Protein AF-K1VBM3-F1 (afdb_monomer_lite)

Secondary structure (DSSP, 8-state):
---HHHHHHHHTT---SS---PPTT-HHHHHHHHHHHHHTS-HHHHHHHHHHHHHHTT--HHHHHHHTTGGGSSS--HHHHHHHHHHHHHH-

Foldseek 3Di:
DDDPVQVVCLLVVHDDPDQDEDDPPCVLVVLQVLVLVLVVDDPVVSVVSSVSSCVSHVHDPVNSVVRNCLLVDPDHPPVSVVSVVVVVVVSD

Structure (mmCIF, N/CA/C/O backbone):
data_AF-K1VBM3-F1
#
_entry.id   AF-K1VBM3-F1
#
loop_
_atom_site.group_PDB
_atom_site.id
_atom_site.type_symbol
_atom_site.label_atom_id
_atom_site.label_alt_id
_atom_site.label_comp_id
_atom_site.label_asym_id
_atom_site.label_entity_id
_atom_site.label_seq_id
_atom_site.pdbx_PDB_ins_code
_atom_site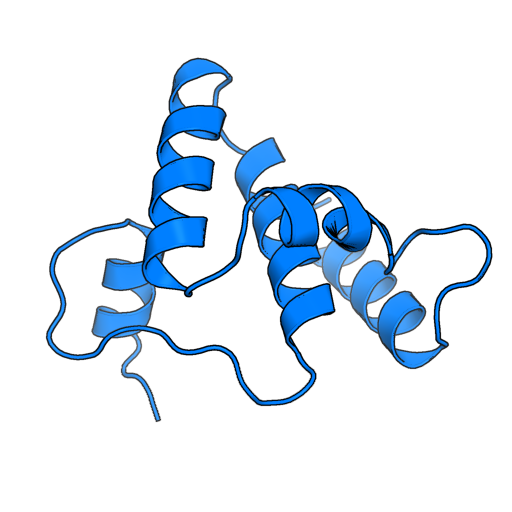.Cartn_x
_atom_site.Cartn_y
_atom_site.Cartn_z
_atom_site.occupancy
_atom_site.B_iso_or_equiv
_atom_site.auth_seq_id
_atom_site.auth_comp_id
_atom_site.auth_asym_id
_atom_site.auth_atom_id
_atom_site.pdbx_PDB_model_num
ATOM 1 N N . GLU A 1 1 ? -10.681 -12.281 -8.734 1.00 78.19 1 GLU A N 1
ATOM 2 C CA . GLU A 1 1 ? -10.571 -10.806 -8.719 1.00 78.19 1 GLU A CA 1
ATOM 3 C C . GLU A 1 1 ? -11.364 -10.281 -7.525 1.00 78.19 1 GLU A C 1
ATOM 5 O O . GLU A 1 1 ? -12.288 -10.975 -7.115 1.00 78.19 1 GLU A O 1
ATOM 10 N N . ILE A 1 2 ? -10.964 -9.171 -6.894 1.00 90.38 2 ILE A N 1
ATOM 11 C CA . ILE A 1 2 ? -11.689 -8.623 -5.731 1.00 90.38 2 ILE A CA 1
ATOM 12 C C . ILE A 1 2 ? -12.895 -7.809 -6.213 1.00 90.38 2 ILE A C 1
ATOM 14 O O . ILE A 1 2 ? -12.796 -7.110 -7.218 1.00 90.38 2 ILE A O 1
ATOM 18 N N . SER A 1 3 ? -14.031 -7.905 -5.519 1.00 94.25 3 SER A N 1
ATOM 19 C CA . SER A 1 3 ? -15.211 -7.100 -5.843 1.00 94.25 3 SER A CA 1
ATOM 20 C C . SER A 1 3 ? -14.977 -5.625 -5.487 1.00 94.25 3 SER A C 1
ATOM 22 O O . SER A 1 3 ? -14.223 -5.322 -4.562 1.00 94.25 3 SER A O 1
ATOM 24 N N . ALA A 1 4 ? -15.637 -4.692 -6.181 1.00 94.31 4 ALA A N 1
ATOM 25 C CA . ALA A 1 4 ? -15.554 -3.275 -5.816 1.00 94.31 4 ALA A CA 1
ATOM 26 C C . ALA A 1 4 ? -16.030 -3.005 -4.366 1.00 94.31 4 ALA A C 1
ATOM 28 O O . ALA A 1 4 ? -15.315 -2.308 -3.644 1.00 94.31 4 ALA A O 1
ATOM 29 N N . PRO A 1 5 ? -17.146 -3.595 -3.876 1.00 94.62 5 PRO A N 1
ATOM 30 C CA . PRO A 1 5 ? -17.550 -3.455 -2.475 1.00 94.62 5 PRO A CA 1
ATOM 31 C C . PRO A 1 5 ? -16.490 -3.937 -1.481 1.00 94.62 5 PRO A C 1
ATOM 33 O O . PRO A 1 5 ? -16.177 -3.218 -0.533 1.00 94.62 5 PRO A O 1
ATOM 36 N N . ASP A 1 6 ? -15.894 -5.113 -1.711 1.00 94.38 6 ASP A N 1
ATOM 37 C CA . ASP A 1 6 ? -14.821 -5.610 -0.845 1.00 94.38 6 ASP A CA 1
ATOM 38 C C . ASP A 1 6 ? -13.594 -4.700 -0.925 1.00 94.38 6 ASP A C 1
ATOM 40 O O . ASP A 1 6 ? -12.988 -4.404 0.102 1.00 94.38 6 ASP A O 1
ATOM 44 N N . PHE A 1 7 ? -13.233 -4.205 -2.112 1.00 93.50 7 PHE A N 1
ATOM 45 C CA . PHE A 1 7 ? -12.122 -3.270 -2.271 1.00 93.50 7 PHE A CA 1
ATOM 46 C C . PHE A 1 7 ? -12.328 -2.009 -1.422 1.00 93.50 7 PHE A C 1
ATOM 48 O O . PHE A 1 7 ? -11.464 -1.673 -0.610 1.00 93.50 7 PHE A O 1
ATOM 55 N N . TYR A 1 8 ? -13.487 -1.356 -1.529 1.00 94.06 8 TYR A N 1
ATOM 56 C CA . TYR A 1 8 ? -13.794 -0.172 -0.723 1.00 94.06 8 TYR A CA 1
ATOM 57 C C . TYR A 1 8 ? -13.837 -0.483 0.772 1.00 94.06 8 TYR A C 1
ATOM 59 O O . TYR A 1 8 ? -13.348 0.312 1.573 1.00 94.06 8 TYR A O 1
ATOM 67 N N . ALA A 1 9 ? -14.374 -1.639 1.163 1.00 95.50 9 ALA A N 1
ATOM 68 C CA . ALA A 1 9 ? -14.374 -2.062 2.556 1.00 95.50 9 ALA A CA 1
ATOM 69 C C . ALA A 1 9 ? -12.944 -2.241 3.094 1.00 95.50 9 ALA A C 1
ATOM 71 O O . ALA A 1 9 ? -12.642 -1.737 4.173 1.00 95.50 9 ALA A O 1
ATOM 72 N N . ASN A 1 10 ? -12.031 -2.850 2.328 1.00 94.69 10 ASN A N 1
ATOM 73 C CA . ASN A 1 10 ? -10.619 -2.959 2.710 1.00 94.69 10 ASN A CA 1
ATOM 74 C C . ASN A 1 10 ? -9.953 -1.580 2.836 1.00 94.69 10 ASN A C 1
ATOM 76 O O . ASN A 1 10 ? -9.298 -1.315 3.844 1.00 94.69 10 ASN A O 1
ATOM 80 N N . MET A 1 11 ? -10.142 -0.689 1.854 1.00 93.75 11 MET A N 1
ATOM 81 C CA . MET A 1 11 ? -9.534 0.651 1.862 1.00 93.75 11 MET A CA 1
ATOM 82 C C . MET A 1 11 ? -10.029 1.517 3.027 1.00 93.75 11 MET A C 1
ATOM 84 O O . MET A 1 11 ? -9.248 2.265 3.619 1.00 93.75 11 MET A O 1
ATOM 88 N N . ASN A 1 12 ? -11.300 1.364 3.403 1.00 93.25 12 ASN A N 1
ATOM 89 C CA . ASN A 1 12 ? -11.903 2.023 4.563 1.00 93.25 12 ASN A CA 1
ATOM 90 C C . ASN A 1 12 ? -11.703 1.247 5.878 1.00 93.25 12 ASN A C 1
ATOM 92 O O . ASN A 1 12 ? -12.186 1.671 6.926 1.00 93.25 12 ASN A O 1
ATOM 96 N N . LEU A 1 13 ? -10.968 0.129 5.857 1.00 93.62 13 LEU A N 1
ATOM 97 C CA . LEU A 1 13 ? -10.676 -0.712 7.025 1.00 93.62 13 LEU A CA 1
ATOM 98 C C . LEU A 1 13 ? -11.936 -1.242 7.733 1.00 93.62 13 LEU A C 1
ATOM 100 O O . LEU A 1 13 ? -11.963 -1.387 8.965 1.00 93.62 13 LEU A O 1
ATOM 104 N N . HIS A 1 14 ? -12.974 -1.513 6.947 1.00 94.19 14 HIS A N 1
ATOM 105 C CA . HIS A 1 14 ? -14.222 -2.145 7.353 1.00 94.19 14 HIS A CA 1
ATOM 106 C C . HIS A 1 14 ? -14.139 -3.674 7.189 1.00 94.19 14 HIS A C 1
ATOM 108 O O . HIS A 1 14 ? -13.328 -4.178 6.406 1.00 94.19 14 HIS A O 1
ATOM 114 N N . PRO A 1 15 ? -14.982 -4.438 7.907 1.00 92.06 15 PRO A N 1
ATOM 115 C CA . PRO A 1 15 ? -15.143 -5.866 7.655 1.00 92.06 15 PRO A CA 1
ATOM 116 C C . PRO A 1 15 ? -15.533 -6.141 6.195 1.00 92.06 15 PRO A C 1
ATOM 118 O O . PRO A 1 15 ? -16.335 -5.412 5.615 1.00 92.06 15 PRO A O 1
ATOM 121 N N . CYS A 1 16 ? -14.971 -7.196 5.608 1.00 91.62 16 CYS A N 1
ATOM 122 C CA . CYS A 1 16 ? -15.230 -7.609 4.229 1.00 91.62 16 CYS A CA 1
ATOM 123 C C . CYS A 1 16 ? -15.132 -9.131 4.089 1.00 91.62 16 CYS A C 1
ATOM 125 O O . CYS A 1 16 ? -14.505 -9.801 4.916 1.00 91.62 16 CYS A O 1
ATOM 127 N N . ASN A 1 17 ? -15.734 -9.667 3.028 1.00 89.75 17 ASN A N 1
ATOM 128 C CA . ASN A 1 17 ? -15.712 -11.103 2.746 1.00 89.75 17 ASN A CA 1
ATOM 129 C C . ASN A 1 17 ? -14.396 -11.512 2.079 1.00 89.75 17 ASN A C 1
ATOM 131 O O . ASN A 1 17 ? -13.903 -12.622 2.284 1.00 89.75 17 ASN A O 1
ATOM 135 N N . CYS A 1 18 ? -13.806 -10.604 1.298 1.00 92.19 18 CYS A N 1
ATOM 136 C CA . CYS A 1 18 ? -12.543 -10.824 0.611 1.00 92.19 18 CYS A CA 1
ATOM 137 C C . CYS A 1 18 ? -11.485 -9.819 1.074 1.00 92.19 18 CYS A C 1
ATOM 139 O O . CYS A 1 18 ? -11.642 -8.613 0.893 1.00 92.19 18 CYS A O 1
ATOM 141 N N . LYS A 1 19 ? -10.375 -10.312 1.636 1.00 90.62 19 LYS A N 1
ATOM 142 C CA . LYS A 1 19 ? -9.238 -9.463 2.018 1.00 90.62 19 LYS A CA 1
ATOM 143 C C . LYS A 1 19 ? -8.427 -9.047 0.793 1.00 90.62 19 LYS A C 1
ATOM 145 O O . LYS A 1 19 ? -8.094 -9.886 -0.049 1.00 90.62 19 LYS A O 1
ATOM 150 N N . LEU A 1 20 ? -8.055 -7.772 0.742 1.00 93.12 20 LEU A N 1
ATOM 151 C CA . LEU A 1 20 ? -7.162 -7.227 -0.272 1.00 93.12 20 LEU A CA 1
ATOM 152 C C . LEU A 1 20 ? -5.776 -7.877 -0.161 1.00 93.12 20 LEU A C 1
ATOM 154 O O . LEU A 1 20 ? -5.254 -8.081 0.933 1.00 93.12 20 LEU A O 1
ATOM 158 N N . LYS A 1 21 ? -5.180 -8.213 -1.307 1.00 93.56 21 LYS A N 1
ATOM 159 C CA . LYS A 1 21 ? -3.841 -8.803 -1.396 1.00 93.56 21 LYS A CA 1
ATOM 160 C C . LYS A 1 21 ? -3.011 -8.059 -2.426 1.00 93.56 21 LYS A C 1
ATOM 162 O O . LYS A 1 21 ? -3.512 -7.674 -3.481 1.00 93.56 21 LYS A O 1
ATOM 167 N N . ILE A 1 22 ? -1.726 -7.909 -2.131 1.00 95.12 22 ILE A N 1
ATOM 168 C CA . ILE A 1 22 ? -0.768 -7.299 -3.049 1.00 95.12 22 ILE A CA 1
ATOM 169 C C . ILE A 1 22 ? -0.401 -8.311 -4.134 1.00 95.12 22 ILE A C 1
ATOM 171 O O . ILE A 1 22 ? -0.074 -9.462 -3.838 1.00 95.12 22 ILE A O 1
ATOM 175 N N . LYS A 1 23 ? -0.434 -7.882 -5.400 1.00 93.94 23 LYS A N 1
ATOM 176 C CA . LYS A 1 23 ? 0.082 -8.693 -6.509 1.00 93.94 23 LYS A CA 1
ATOM 177 C C . LYS A 1 23 ? 1.602 -8.877 -6.369 1.00 93.94 23 LYS A C 1
ATOM 179 O O . LYS A 1 23 ? 2.284 -7.949 -5.930 1.00 93.94 23 LYS A O 1
ATOM 184 N N . PRO A 1 24 ? 2.167 -10.034 -6.761 1.00 94.12 24 PRO A N 1
ATOM 185 C CA . PRO A 1 24 ? 3.613 -10.233 -6.735 1.00 94.12 24 PRO A CA 1
ATOM 186 C C . PRO A 1 24 ? 4.353 -9.078 -7.419 1.00 94.12 24 PRO A C 1
ATOM 188 O O . PRO A 1 24 ? 3.924 -8.619 -8.472 1.00 94.12 24 PRO A O 1
ATOM 191 N N . ARG A 1 25 ? 5.468 -8.635 -6.823 1.00 93.44 25 ARG A N 1
ATOM 192 C CA . ARG A 1 25 ? 6.340 -7.544 -7.314 1.00 93.44 25 ARG A CA 1
ATOM 193 C C . ARG A 1 25 ? 5.753 -6.124 -7.270 1.00 93.44 25 ARG A C 1
ATOM 195 O O . ARG A 1 25 ? 6.494 -5.178 -7.493 1.00 93.44 25 ARG A O 1
ATOM 202 N N . GLU A 1 26 ? 4.505 -5.943 -6.842 1.00 96.56 26 GLU A N 1
ATOM 203 C CA . GLU A 1 26 ? 3.882 -4.611 -6.733 1.00 96.56 26 GLU A CA 1
ATOM 204 C C . GLU A 1 26 ? 4.032 -3.968 -5.338 1.00 96.56 26 GLU A C 1
ATOM 206 O O . GLU A 1 26 ? 3.560 -2.856 -5.107 1.00 96.56 26 GLU A O 1
ATOM 211 N N . LYS A 1 27 ? 4.709 -4.632 -4.384 1.00 97.12 27 LYS A N 1
ATOM 212 C CA . LYS A 1 27 ? 4.790 -4.186 -2.976 1.00 97.12 27 LYS A CA 1
ATOM 213 C C . LYS A 1 27 ? 5.348 -2.766 -2.825 1.00 97.12 27 LYS A C 1
ATOM 215 O O . LYS A 1 27 ? 4.851 -2.011 -2.001 1.00 97.12 27 LYS A O 1
ATOM 220 N N . ILE A 1 28 ? 6.338 -2.385 -3.635 1.00 97.81 28 ILE A N 1
ATOM 221 C CA . ILE A 1 28 ? 6.926 -1.034 -3.613 1.00 97.81 28 ILE A CA 1
ATOM 222 C C . ILE A 1 28 ? 5.902 0.031 -4.032 1.00 97.81 28 ILE A C 1
ATOM 224 O O . ILE A 1 28 ? 5.725 1.026 -3.332 1.00 97.81 28 ILE A O 1
ATOM 228 N N . ARG A 1 29 ? 5.185 -0.195 -5.136 1.00 98.06 29 ARG A N 1
ATOM 229 C CA . ARG A 1 29 ? 4.163 0.738 -5.629 1.00 98.06 29 ARG A CA 1
ATOM 230 C C . ARG A 1 29 ? 2.988 0.855 -4.676 1.00 98.06 29 ARG A C 1
ATOM 232 O O . ARG A 1 29 ? 2.495 1.955 -4.454 1.00 98.06 29 ARG A O 1
ATOM 239 N N . VAL A 1 30 ? 2.591 -0.253 -4.051 1.00 97.94 30 VAL A N 1
ATOM 240 C CA . VAL A 1 30 ? 1.576 -0.235 -2.991 1.00 97.94 30 VAL A CA 1
ATOM 241 C C . VAL A 1 30 ? 2.048 0.583 -1.785 1.00 97.94 30 VAL A C 1
ATOM 243 O O . VAL A 1 30 ? 1.269 1.385 -1.279 1.00 97.94 30 VAL A O 1
ATOM 246 N N . CYS A 1 31 ? 3.312 0.471 -1.356 1.00 98.38 31 CYS A N 1
ATOM 247 C CA . CYS A 1 31 ? 3.849 1.347 -0.305 1.00 98.38 31 CYS A CA 1
ATOM 248 C C . CYS A 1 31 ? 3.761 2.832 -0.697 1.00 98.38 31 CYS A C 1
ATOM 250 O O . CYS A 1 31 ? 3.389 3.659 0.133 1.00 98.38 31 CYS A O 1
ATOM 252 N N . TYR A 1 32 ? 4.057 3.174 -1.952 1.00 98.31 32 TYR A N 1
ATOM 253 C CA . TYR A 1 32 ? 3.941 4.553 -2.431 1.00 98.31 32 TYR A CA 1
ATOM 254 C C . TYR A 1 32 ? 2.485 5.041 -2.485 1.00 98.31 32 TYR A C 1
ATOM 256 O O . TYR A 1 32 ? 2.199 6.152 -2.048 1.00 98.31 32 TYR A O 1
ATOM 264 N N . LEU A 1 33 ? 1.538 4.199 -2.911 1.00 97.50 33 LEU A N 1
ATOM 265 C CA . LEU A 1 33 ? 0.104 4.511 -2.844 1.00 97.50 33 LEU A CA 1
ATOM 266 C C . LEU A 1 33 ? -0.365 4.763 -1.410 1.00 97.50 33 LEU A C 1
ATOM 268 O O . LEU A 1 33 ? -1.065 5.740 -1.160 1.00 97.50 33 LEU A O 1
ATOM 272 N N . ILE A 1 34 ? 0.041 3.914 -0.461 1.00 97.56 34 ILE A N 1
ATOM 273 C CA . ILE A 1 34 ? -0.279 4.097 0.962 1.00 97.56 34 ILE A CA 1
ATOM 274 C C . ILE A 1 34 ? 0.250 5.447 1.447 1.00 97.56 34 ILE A C 1
ATOM 276 O O . ILE A 1 34 ? -0.481 6.171 2.118 1.00 97.56 34 ILE A O 1
ATOM 280 N N . PHE A 1 35 ? 1.477 5.818 1.071 1.00 97.50 35 PHE A N 1
ATOM 281 C CA . PHE A 1 35 ? 2.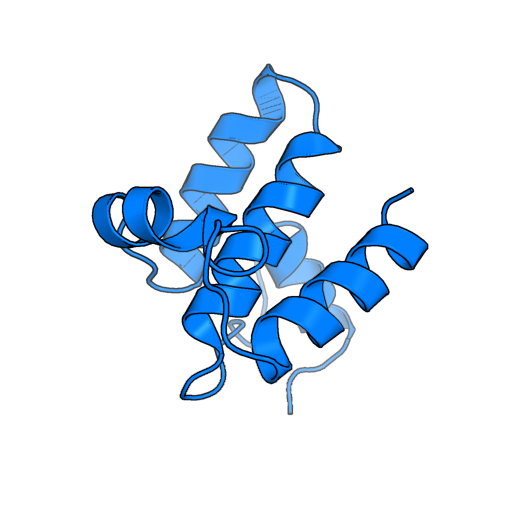025 7.135 1.379 1.00 97.50 35 PHE A CA 1
ATOM 282 C C . PHE A 1 35 ? 1.141 8.258 0.827 1.00 97.50 35 PHE A C 1
ATOM 284 O O . PHE A 1 35 ? 0.651 9.068 1.614 1.00 97.50 35 PHE A O 1
ATOM 291 N N . LEU A 1 36 ? 0.864 8.264 -0.479 1.00 97.31 36 LEU A N 1
ATOM 292 C CA . LEU A 1 36 ? 0.067 9.310 -1.128 1.00 97.31 36 LEU A CA 1
ATOM 293 C C . LEU A 1 36 ? -1.337 9.441 -0.529 1.00 97.31 36 LEU A C 1
ATOM 295 O O . LEU A 1 36 ? -1.789 10.549 -0.245 1.00 97.31 36 LEU A O 1
ATOM 299 N N . MET A 1 37 ? -2.014 8.320 -0.285 1.00 95.69 37 MET A N 1
ATOM 300 C CA . MET A 1 37 ? -3.333 8.313 0.349 1.00 95.69 37 MET A CA 1
ATOM 301 C C . MET A 1 37 ? -3.273 8.820 1.790 1.00 95.69 37 MET A C 1
ATOM 303 O O . MET A 1 37 ? -4.127 9.600 2.202 1.00 95.69 37 MET A O 1
ATOM 307 N N . SER A 1 38 ? -2.247 8.429 2.551 1.00 95.75 38 SER A N 1
ATOM 308 C CA . SER A 1 38 ? -2.071 8.878 3.935 1.00 95.75 38 SER A CA 1
ATOM 309 C C . SER A 1 38 ? -1.850 10.394 4.028 1.00 95.75 38 SER A C 1
ATOM 311 O O . SER A 1 38 ? -2.347 11.029 4.959 1.00 95.75 38 SER A O 1
ATOM 313 N N . GLU A 1 39 ? -1.195 11.001 3.033 1.00 95.19 39 GLU A N 1
ATOM 314 C CA . GLU A 1 39 ? -1.001 12.454 2.964 1.00 95.19 39 GLU A CA 1
ATOM 315 C C . GLU A 1 39 ? -2.312 13.226 2.751 1.00 95.19 39 GLU A C 1
ATOM 317 O O . GLU A 1 39 ? -2.388 14.400 3.113 1.00 95.19 39 GLU A O 1
ATOM 322 N N . LYS A 1 40 ? -3.367 12.573 2.241 1.00 94.50 40 LYS A N 1
ATOM 323 C CA . LYS A 1 40 ? -4.714 13.158 2.118 1.00 94.50 40 LYS A CA 1
ATOM 324 C C . LYS A 1 40 ? -5.525 13.110 3.415 1.00 94.50 40 LYS A C 1
ATOM 326 O O . LYS A 1 40 ? -6.576 13.740 3.494 1.00 94.50 40 LYS A O 1
ATOM 331 N N . LEU A 1 41 ? -5.053 12.387 4.430 1.00 94.62 41 LEU A N 1
ATOM 332 C CA . LEU A 1 41 ? -5.725 12.272 5.723 1.00 94.62 41 LEU A CA 1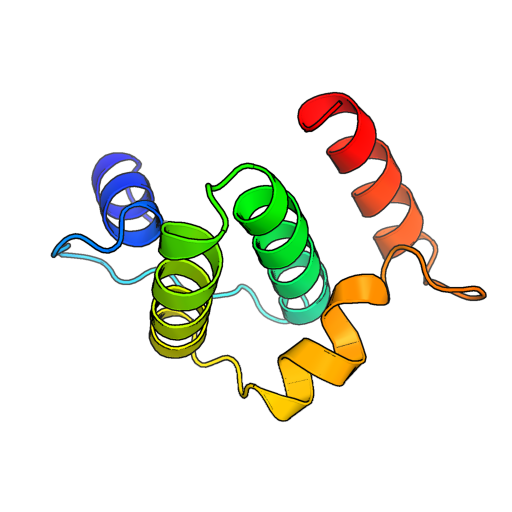
ATOM 333 C C . LEU A 1 41 ? -5.241 13.336 6.717 1.00 94.62 41 LEU A C 1
ATOM 335 O O . LEU A 1 41 ? -4.091 13.799 6.676 1.00 94.62 41 LEU A O 1
ATOM 339 N N . SER A 1 42 ? -6.122 13.662 7.670 1.00 95.69 42 SER A N 1
ATOM 340 C CA . SER A 1 42 ? -5.785 14.465 8.848 1.00 95.69 42 SER A CA 1
ATOM 341 C C . SER A 1 42 ? -4.623 13.822 9.616 1.00 95.69 42 SER A C 1
ATOM 343 O O . SER A 1 42 ? -4.437 12.605 9.572 1.00 95.69 42 SER A O 1
ATOM 345 N N . LYS A 1 43 ? -3.838 14.613 10.357 1.00 91.12 43 LYS A N 1
ATOM 346 C CA . LYS A 1 43 ? -2.696 14.080 11.122 1.00 91.12 43 LYS A CA 1
ATOM 347 C C . LYS A 1 43 ? -3.112 12.955 12.081 1.00 91.12 43 LYS A C 1
ATOM 349 O O . LYS A 1 43 ? -2.390 11.973 12.207 1.00 91.12 43 LYS A O 1
ATOM 354 N N . GLN A 1 44 ? -4.274 13.089 12.721 1.00 90.12 44 GLN A N 1
ATOM 355 C CA . GLN A 1 44 ? -4.788 12.099 13.667 1.00 90.12 44 GLN A CA 1
ATOM 356 C C . GLN A 1 44 ? -5.186 10.789 12.974 1.00 90.12 44 GLN A C 1
ATOM 358 O O . GLN A 1 44 ? -4.867 9.707 13.468 1.00 90.12 44 GLN A O 1
ATOM 363 N N . ASP A 1 45 ? -5.848 10.871 11.819 1.00 94.12 45 ASP A N 1
ATOM 364 C CA . ASP A 1 45 ? -6.322 9.683 11.103 1.00 94.12 45 ASP A CA 1
ATOM 365 C C . ASP A 1 45 ? -5.212 8.997 10.309 1.00 94.12 45 ASP A C 1
ATOM 367 O O . ASP A 1 45 ? -5.232 7.776 10.150 1.00 94.12 45 ASP A O 1
ATOM 371 N N . ARG A 1 46 ? -4.216 9.761 9.853 1.00 95.81 46 ARG A N 1
ATOM 372 C CA . ARG A 1 46 ? -3.095 9.287 9.036 1.00 95.81 46 ARG A CA 1
ATOM 373 C C . ARG A 1 46 ? -2.356 8.124 9.675 1.00 95.81 46 ARG A C 1
ATOM 375 O O . ARG A 1 46 ? -2.204 7.082 9.043 1.00 95.81 46 ARG A O 1
ATOM 382 N N . ASP A 1 47 ? -1.899 8.284 10.914 1.00 93.94 47 ASP A N 1
ATOM 383 C CA . ASP A 1 47 ? -1.103 7.249 11.579 1.00 93.94 47 ASP A CA 1
ATOM 384 C C . ASP A 1 47 ? -1.942 6.013 11.905 1.00 93.94 47 ASP A C 1
ATOM 386 O O . ASP A 1 47 ? -1.496 4.888 11.676 1.00 93.94 47 ASP A O 1
ATOM 390 N N . LYS A 1 48 ? -3.191 6.215 12.340 1.00 95.25 48 LYS A N 1
ATOM 391 C CA . LYS A 1 48 ? -4.131 5.125 12.623 1.00 95.25 48 LYS A CA 1
ATOM 392 C C . LYS A 1 48 ? -4.482 4.329 11.365 1.00 95.25 48 LYS A C 1
ATOM 394 O O . LYS A 1 48 ? -4.527 3.101 11.411 1.00 95.25 48 LYS A O 1
ATOM 399 N N . TRP A 1 49 ? -4.756 5.008 10.252 1.00 97.12 49 TRP A N 1
ATOM 400 C CA . TRP A 1 49 ? -5.080 4.359 8.984 1.00 97.12 49 TRP A CA 1
ATOM 401 C C . TRP A 1 49 ? -3.866 3.620 8.421 1.00 97.12 49 TRP A C 1
ATOM 403 O O . TRP A 1 49 ? -3.982 2.445 8.078 1.00 97.12 49 TRP A O 1
ATOM 413 N N . LYS A 1 50 ? -2.691 4.264 8.422 1.00 97.12 50 LYS A N 1
ATOM 414 C CA . LYS A 1 50 ? -1.426 3.686 7.952 1.00 97.12 50 LYS A CA 1
ATOM 415 C C . LYS A 1 50 ? -1.055 2.414 8.722 1.00 97.12 50 LYS A C 1
ATOM 417 O O . LYS A 1 50 ? -0.792 1.396 8.095 1.00 97.12 50 LYS A O 1
ATOM 422 N N . ASP A 1 51 ? -1.099 2.422 10.056 1.00 95.81 51 ASP A N 1
ATOM 423 C CA . ASP A 1 51 ? -0.808 1.220 10.858 1.00 95.81 51 ASP A CA 1
ATOM 424 C C . ASP A 1 51 ? -1.750 0.053 10.508 1.00 95.81 51 ASP A C 1
ATOM 426 O O . ASP A 1 51 ? -1.320 -1.084 10.301 1.00 95.81 51 ASP A O 1
ATOM 430 N N . ARG A 1 52 ? -3.050 0.334 10.370 1.00 96.62 52 ARG A N 1
ATOM 431 C CA . ARG A 1 52 ? -4.055 -0.695 10.081 1.00 96.62 52 ARG A CA 1
ATOM 432 C C . ARG A 1 52 ? -3.967 -1.234 8.653 1.00 96.62 52 ARG A C 1
ATOM 434 O O . ARG A 1 52 ? -4.112 -2.443 8.475 1.00 96.62 52 ARG A O 1
ATOM 441 N N . ILE A 1 53 ? -3.732 -0.386 7.650 1.00 97.56 53 ILE A N 1
ATOM 442 C CA . ILE A 1 53 ? -3.642 -0.834 6.251 1.00 97.56 53 ILE A CA 1
ATOM 443 C C . ILE A 1 53 ? -2.359 -1.634 5.997 1.00 97.56 53 ILE A C 1
ATOM 445 O O . ILE A 1 53 ? -2.403 -2.631 5.279 1.00 97.56 53 ILE A O 1
ATOM 449 N N . LEU A 1 54 ? -1.241 -1.275 6.642 1.00 97.44 54 LEU A N 1
ATOM 450 C CA . LEU A 1 54 ? 0.003 -2.048 6.567 1.00 97.44 54 LEU A CA 1
ATOM 451 C C . LEU A 1 54 ? -0.179 -3.454 7.149 1.00 97.44 54 LEU A C 1
ATOM 453 O O . LEU A 1 54 ? 0.195 -4.431 6.501 1.00 97.44 54 LEU A O 1
ATOM 457 N N . LYS A 1 55 ? -0.840 -3.571 8.309 1.00 96.25 55 LYS A N 1
ATOM 458 C CA . LYS A 1 55 ? -1.202 -4.869 8.907 1.00 96.25 55 LYS A CA 1
ATOM 459 C C . LYS A 1 55 ? -2.141 -5.681 8.018 1.00 96.25 55 LYS A C 1
ATOM 461 O O . LYS A 1 55 ? -1.955 -6.884 7.876 1.00 96.25 55 LYS A O 1
ATOM 466 N N . LEU A 1 56 ? -3.143 -5.040 7.411 1.00 95.44 56 LEU A N 1
ATOM 467 C CA . LEU A 1 56 ? -4.090 -5.712 6.515 1.00 95.44 56 LEU A CA 1
ATOM 468 C C . LEU A 1 56 ? -3.397 -6.301 5.277 1.00 95.44 56 LEU A C 1
ATOM 470 O O . LEU A 1 56 ? -3.772 -7.382 4.827 1.00 95.44 56 LEU A O 1
ATOM 474 N N . LEU A 1 57 ? -2.389 -5.604 4.753 1.00 96.12 57 LEU A N 1
ATOM 475 C CA . LEU A 1 57 ? -1.648 -5.982 3.548 1.00 96.12 57 LEU A CA 1
ATOM 476 C C . LEU A 1 57 ? -0.357 -6.770 3.819 1.00 96.12 57 LEU A C 1
ATOM 478 O O . LEU A 1 57 ? 0.384 -7.044 2.872 1.00 96.12 57 LEU A O 1
ATOM 482 N N . ASP A 1 58 ? -0.085 -7.120 5.078 1.00 96.44 58 ASP A N 1
ATOM 483 C CA . ASP A 1 58 ? 1.124 -7.836 5.502 1.00 96.44 58 ASP A CA 1
ATOM 484 C C . ASP A 1 58 ? 2.427 -7.133 5.045 1.00 96.44 58 ASP A C 1
ATOM 486 O O . ASP A 1 58 ? 3.350 -7.689 4.426 1.00 96.44 58 ASP A O 1
ATOM 490 N N . ILE A 1 59 ? 2.476 -5.821 5.286 1.00 9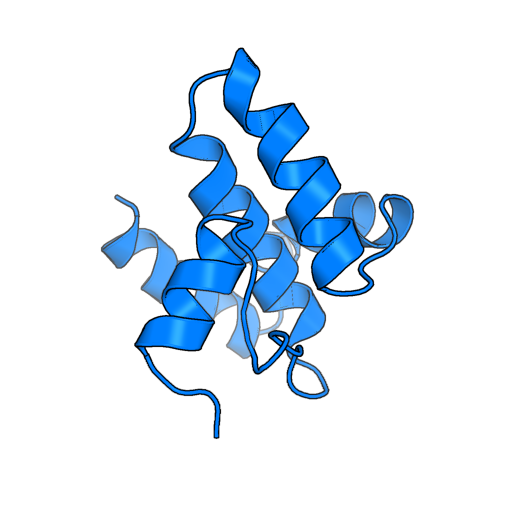8.00 59 ILE A N 1
ATOM 491 C CA . ILE A 1 59 ? 3.647 -4.982 5.039 1.00 98.00 59 ILE A CA 1
ATOM 492 C C . ILE A 1 59 ? 4.299 -4.648 6.375 1.00 98.00 59 ILE A C 1
ATOM 494 O O . ILE A 1 59 ? 3.727 -3.935 7.194 1.00 98.00 59 ILE A O 1
ATOM 498 N N . ASP A 1 60 ? 5.527 -5.127 6.558 1.00 97.38 60 ASP A N 1
ATOM 499 C CA . ASP A 1 60 ? 6.339 -4.773 7.715 1.00 97.38 60 ASP A CA 1
ATOM 500 C C . ASP A 1 60 ? 6.651 -3.265 7.733 1.00 97.38 60 ASP A C 1
ATOM 502 O O . ASP A 1 60 ? 6.972 -2.676 6.695 1.00 97.38 60 ASP A O 1
ATOM 506 N N . ASP A 1 61 ? 6.584 -2.635 8.907 1.00 97.06 61 ASP A N 1
ATOM 507 C CA . ASP A 1 61 ? 6.837 -1.198 9.069 1.00 97.06 61 ASP A CA 1
ATOM 508 C C . ASP A 1 61 ? 8.265 -0.807 8.645 1.00 97.06 61 ASP A C 1
ATOM 510 O O . ASP A 1 61 ? 8.462 0.226 7.997 1.00 97.06 61 ASP A O 1
ATOM 514 N N . SER A 1 62 ? 9.263 -1.654 8.917 1.00 97.88 62 SER A N 1
ATOM 515 C CA . SER A 1 62 ? 10.652 -1.408 8.503 1.00 97.88 62 SER A CA 1
ATOM 516 C C . SER A 1 62 ? 10.809 -1.458 6.979 1.00 97.88 62 SER A C 1
ATOM 518 O O . SER A 1 62 ? 11.481 -0.616 6.369 1.00 97.88 62 SER A O 1
ATOM 520 N N . TYR A 1 63 ? 10.113 -2.398 6.335 1.00 97.94 63 TYR A N 1
ATOM 521 C CA . TYR A 1 63 ? 10.052 -2.484 4.882 1.00 97.94 63 TYR A CA 1
ATOM 522 C C . TYR A 1 63 ? 9.352 -1.255 4.300 1.00 97.94 63 TYR A C 1
ATOM 524 O O . TYR A 1 63 ? 9.872 -0.633 3.375 1.00 97.94 63 TYR A O 1
ATOM 532 N N . TYR A 1 64 ? 8.198 -0.870 4.852 1.00 98.38 64 TYR A N 1
ATOM 533 C CA . TYR A 1 64 ? 7.470 0.315 4.409 1.00 98.38 64 TYR A CA 1
ATOM 534 C C . TYR A 1 64 ? 8.368 1.551 4.461 1.00 98.38 64 TYR A C 1
ATOM 536 O O . TYR A 1 64 ? 8.577 2.177 3.424 1.00 98.38 64 TYR A O 1
ATOM 544 N N . LYS A 1 65 ? 8.980 1.846 5.615 1.00 97.56 65 LYS A N 1
ATOM 545 C CA . LYS A 1 65 ? 9.858 3.012 5.822 1.00 97.56 65 LYS A CA 1
ATOM 546 C C . LYS A 1 65 ? 11.042 3.070 4.856 1.00 97.56 65 LYS A C 1
ATOM 548 O O . LYS A 1 65 ? 11.427 4.163 4.453 1.00 97.56 65 LYS A O 1
ATOM 553 N N . SER A 1 66 ? 11.593 1.926 4.456 1.00 97.44 66 SER A N 1
ATOM 554 C CA . SER A 1 66 ? 12.715 1.876 3.508 1.00 97.44 66 SER A CA 1
ATOM 555 C C . SER A 1 66 ? 12.301 1.955 2.034 1.00 97.44 66 SER A C 1
ATOM 557 O O . SER A 1 66 ? 13.145 2.248 1.189 1.00 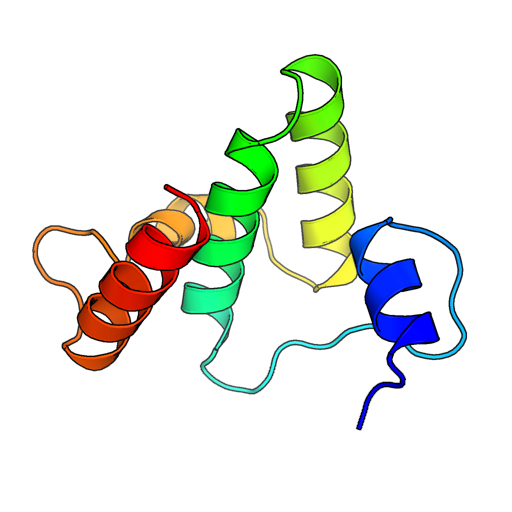97.44 66 SER A O 1
ATOM 559 N N . LYS A 1 67 ? 11.029 1.692 1.696 1.00 97.12 67 LYS A N 1
ATOM 560 C CA . LYS A 1 67 ? 10.581 1.541 0.298 1.00 97.12 67 LYS A CA 1
ATOM 561 C C . LYS A 1 67 ? 9.515 2.525 -0.160 1.00 97.12 67 LYS A C 1
ATOM 563 O O . LYS A 1 67 ? 9.372 2.704 -1.363 1.00 97.12 67 LYS A O 1
ATOM 568 N N . TYR A 1 68 ? 8.776 3.169 0.741 1.00 97.62 68 TYR A N 1
ATOM 569 C CA . TYR A 1 68 ? 7.605 3.969 0.362 1.00 97.62 68 TYR A CA 1
ATOM 570 C C . TYR A 1 68 ? 7.913 5.150 -0.567 1.00 97.62 68 TYR A C 1
ATOM 572 O O . TYR A 1 68 ? 7.026 5.555 -1.301 1.00 97.62 68 TYR A O 1
ATOM 580 N N . LYS A 1 69 ? 9.148 5.671 -0.584 1.00 97.31 69 LYS A N 1
ATOM 581 C CA . LYS A 1 69 ? 9.601 6.714 -1.527 1.00 97.31 69 LYS A CA 1
ATOM 582 C C . LYS A 1 69 ? 10.478 6.196 -2.666 1.00 97.31 69 LYS A C 1
ATOM 584 O O . LYS A 1 69 ? 10.968 7.004 -3.443 1.00 97.31 69 LYS A O 1
ATOM 589 N N . GLU A 1 70 ? 10.683 4.885 -2.791 1.00 97.44 70 GLU A N 1
ATOM 590 C CA . GLU A 1 70 ? 11.531 4.329 -3.856 1.00 97.44 70 GLU A CA 1
ATOM 591 C C . GLU A 1 70 ? 11.094 4.781 -5.263 1.00 97.44 70 GLU A C 1
ATOM 593 O O . GLU A 1 70 ? 11.981 5.180 -6.019 1.00 97.44 70 GLU A O 1
ATOM 598 N N . PRO A 1 71 ? 9.784 4.870 -5.594 1.00 97.94 71 PRO A N 1
ATOM 599 C CA . PRO A 1 71 ? 9.361 5.322 -6.922 1.00 97.94 71 PRO A CA 1
ATOM 600 C C . PRO A 1 71 ? 9.744 6.758 -7.294 1.00 97.94 71 PRO A C 1
ATOM 602 O O . PRO A 1 71 ? 9.729 7.104 -8.471 1.00 97.94 71 PRO A O 1
ATOM 605 N N . VAL A 1 72 ? 10.091 7.579 -6.300 1.00 97.19 72 VAL A N 1
ATOM 606 C CA . VAL A 1 72 ? 10.531 8.976 -6.450 1.00 97.19 72 VAL A CA 1
ATOM 607 C C . VAL A 1 72 ? 11.921 9.201 -5.843 1.00 97.19 72 VAL A C 1
ATOM 609 O O . VAL A 1 72 ? 12.252 10.314 -5.442 1.00 97.19 72 VAL A O 1
ATOM 612 N N . SER A 1 73 ? 12.712 8.134 -5.707 1.00 96.94 73 SER A N 1
ATOM 613 C CA . SER A 1 73 ? 14.106 8.220 -5.261 1.00 96.94 73 SER A CA 1
ATOM 614 C C . SER A 1 73 ? 15.009 8.809 -6.353 1.00 96.94 73 SER A C 1
ATOM 616 O O . SER A 1 73 ? 14.541 9.094 -7.452 1.00 96.94 73 SER A O 1
ATOM 618 N N . ASP A 1 74 ? 16.301 8.981 -6.063 1.00 96.69 74 ASP A N 1
ATOM 619 C CA . ASP A 1 74 ? 17.266 9.536 -7.026 1.00 96.69 74 ASP A CA 1
ATOM 620 C C . ASP A 1 74 ? 17.479 8.622 -8.248 1.00 96.69 74 ASP A C 1
ATOM 622 O O . ASP A 1 74 ? 17.721 9.102 -9.354 1.00 96.69 74 ASP A O 1
ATOM 626 N N . PHE A 1 75 ? 17.354 7.302 -8.057 1.00 95.31 75 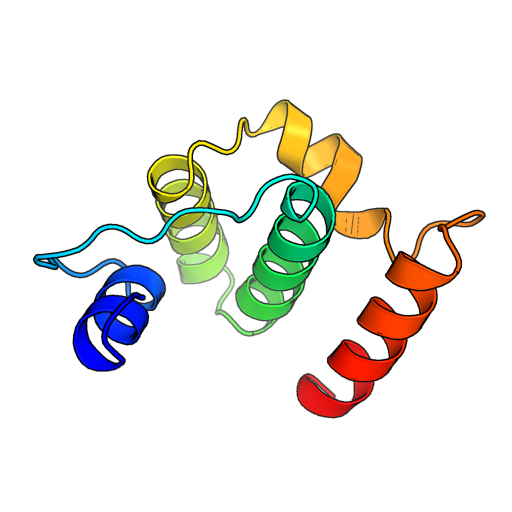PHE A N 1
ATOM 627 C CA . PHE A 1 75 ? 17.579 6.286 -9.091 1.00 95.31 75 PHE A CA 1
ATOM 628 C C . PHE A 1 75 ? 16.455 5.231 -9.102 1.00 95.31 75 PHE A C 1
ATOM 630 O O . PHE A 1 75 ? 16.705 4.062 -8.789 1.00 95.31 75 PHE A O 1
ATOM 637 N N . PRO A 1 76 ? 15.203 5.611 -9.425 1.00 95.69 76 PRO A N 1
ATOM 638 C CA . PRO A 1 76 ? 14.099 4.668 -9.502 1.00 95.69 76 PRO A CA 1
ATOM 639 C C . PRO A 1 76 ? 14.208 3.845 -10.790 1.00 95.69 76 PRO A C 1
ATOM 641 O O . PRO A 1 76 ? 14.779 4.287 -11.786 1.00 95.69 76 PRO A O 1
ATOM 644 N N . SER A 1 77 ? 13.591 2.664 -10.817 1.00 95.69 77 SER A N 1
ATOM 645 C CA . SER A 1 77 ? 13.370 1.983 -12.101 1.00 95.69 77 SER A CA 1
ATOM 646 C C . SER A 1 77 ? 12.435 2.801 -13.002 1.00 95.69 77 SER A C 1
ATOM 648 O O . SER A 1 77 ? 11.504 3.435 -12.498 1.00 95.69 77 SER A O 1
ATOM 650 N N . ASP A 1 78 ? 12.595 2.713 -14.327 1.00 97.44 78 ASP A N 1
ATOM 651 C CA . ASP A 1 78 ? 11.709 3.390 -15.296 1.00 97.44 78 ASP A CA 1
ATOM 652 C C . ASP A 1 78 ? 10.230 3.103 -15.018 1.00 97.44 78 ASP A C 1
ATOM 654 O O . ASP A 1 78 ? 9.369 3.981 -15.062 1.00 97.44 78 ASP A O 1
ATOM 658 N N . SER A 1 79 ? 9.931 1.852 -14.665 1.00 96.81 79 SER A N 1
ATOM 659 C CA . SER A 1 79 ? 8.571 1.414 -14.380 1.00 96.81 79 SER A CA 1
ATOM 660 C C . SER A 1 79 ? 8.009 2.045 -13.100 1.00 96.81 79 SER A C 1
ATOM 662 O O . SER A 1 79 ? 6.818 2.339 -13.037 1.00 96.81 79 SER A O 1
ATOM 664 N N . ASN A 1 80 ? 8.835 2.276 -12.076 1.00 97.12 80 ASN A N 1
ATOM 665 C CA . ASN A 1 80 ? 8.400 2.983 -10.869 1.00 97.12 80 ASN A CA 1
ATOM 666 C C . ASN A 1 80 ? 8.321 4.495 -11.089 1.00 97.12 80 ASN A C 1
ATOM 668 O O . ASN A 1 80 ? 7.389 5.118 -10.586 1.00 97.12 80 ASN A O 1
ATOM 672 N N . GLN A 1 81 ? 9.220 5.066 -11.892 1.00 97.50 81 GLN A N 1
ATOM 673 C CA . GLN A 1 81 ? 9.169 6.480 -12.252 1.00 97.50 81 GLN A CA 1
ATOM 674 C C . GLN A 1 81 ? 7.895 6.811 -13.042 1.00 97.50 81 GLN A C 1
ATOM 676 O O . GLN A 1 81 ? 7.216 7.789 -12.736 1.00 97.50 81 GLN A O 1
ATOM 681 N N . ASN A 1 82 ? 7.542 5.988 -14.034 1.00 97.75 82 ASN A N 1
ATOM 682 C CA . ASN A 1 82 ? 6.315 6.169 -14.814 1.00 97.75 82 ASN A CA 1
ATOM 683 C C . ASN A 1 82 ? 5.071 6.034 -13.935 1.00 97.75 82 ASN A C 1
ATOM 685 O O . ASN A 1 82 ? 4.190 6.887 -13.992 1.00 97.75 82 ASN A O 1
ATOM 689 N N . PHE A 1 83 ? 5.047 5.034 -13.050 1.00 97.38 83 PHE A N 1
ATOM 690 C CA . PHE A 1 83 ? 3.973 4.887 -12.073 1.00 97.38 83 PHE A CA 1
ATOM 691 C C . PHE A 1 83 ? 3.830 6.128 -11.179 1.00 97.38 83 PHE A C 1
ATOM 693 O O . PHE A 1 83 ? 2.724 6.624 -10.981 1.00 97.38 83 PHE A O 1
ATOM 700 N N . ALA A 1 84 ? 4.939 6.662 -10.659 1.00 97.12 84 ALA A N 1
ATOM 701 C CA . ALA A 1 84 ? 4.904 7.850 -9.814 1.00 97.12 84 ALA A CA 1
ATOM 702 C C . ALA A 1 84 ? 4.370 9.081 -10.560 1.00 97.12 84 ALA A C 1
ATOM 704 O O . ALA A 1 84 ? 3.544 9.804 -10.007 1.00 97.12 84 ALA A O 1
ATOM 705 N N . LYS A 1 85 ? 4.770 9.274 -11.825 1.00 96.88 85 LYS A N 1
ATOM 706 C CA . LYS A 1 85 ? 4.240 10.342 -12.687 1.00 96.88 85 LYS A CA 1
ATOM 707 C C . LYS A 1 85 ? 2.732 10.209 -12.874 1.00 96.88 85 LYS A C 1
ATOM 709 O O . LYS A 1 85 ? 2.020 11.192 -12.723 1.00 96.88 85 LYS A O 1
ATOM 714 N N . GLU A 1 86 ? 2.215 9.018 -13.164 1.00 97.44 86 GLU A N 1
ATOM 715 C CA . GLU A 1 86 ? 0.764 8.807 -13.291 1.00 97.44 86 GLU A CA 1
ATOM 716 C C . GLU A 1 86 ? 0.027 9.125 -11.985 1.00 97.44 86 GLU A C 1
ATOM 718 O O . GLU A 1 86 ? -0.996 9.810 -11.997 1.00 97.44 86 GLU A O 1
ATOM 723 N N . MET A 1 87 ? 0.567 8.684 -10.846 1.00 97.06 87 MET A N 1
ATOM 724 C CA . MET A 1 87 ? -0.037 8.964 -9.543 1.00 97.06 87 MET A CA 1
ATOM 725 C C . MET A 1 87 ? 0.001 10.449 -9.191 1.00 97.06 87 MET A C 1
ATOM 727 O O . MET A 1 87 ? -0.958 10.948 -8.607 1.00 97.06 87 MET A O 1
ATOM 731 N N . GLU A 1 88 ? 1.050 11.177 -9.574 1.00 94.06 88 GLU A N 1
ATOM 732 C CA . GLU A 1 88 ? 1.101 12.630 -9.409 1.00 94.06 88 GLU A CA 1
ATOM 733 C C . GLU A 1 88 ? -0.113 13.292 -10.068 1.00 94.06 88 GLU A C 1
ATOM 735 O O . GLU A 1 88 ? -0.774 14.093 -9.424 1.00 94.06 88 GLU A O 1
ATOM 740 N N . HIS A 1 89 ? -0.492 12.899 -11.287 1.00 94.19 89 HIS A N 1
ATOM 741 C CA . HIS A 1 89 ? -1.649 13.482 -11.980 1.00 94.19 89 HIS A CA 1
ATOM 742 C C . HIS A 1 89 ? -2.992 13.185 -11.294 1.00 94.19 89 HIS A C 1
ATOM 744 O O . HIS A 1 89 ? -3.917 13.983 -11.407 1.00 94.19 89 HIS A O 1
ATOM 750 N N . ILE A 1 90 ? -3.108 12.055 -10.591 1.00 94.81 90 ILE A N 1
ATOM 751 C CA . ILE A 1 90 ? -4.336 11.654 -9.885 1.00 94.81 90 ILE A CA 1
ATOM 752 C C . ILE A 1 90 ? -4.439 12.332 -8.515 1.00 94.81 90 ILE A C 1
ATOM 754 O O . ILE A 1 90 ? -5.528 12.697 -8.080 1.00 94.81 90 ILE A O 1
ATOM 758 N N . PHE A 1 91 ? -3.314 12.455 -7.809 1.00 91.81 91 PHE A N 1
ATOM 759 C CA . PHE A 1 91 ? -3.274 12.961 -6.439 1.00 91.81 91 PHE A CA 1
ATOM 760 C C . PHE A 1 91 ? -2.962 14.462 -6.346 1.00 91.81 91 PHE A C 1
ATOM 762 O O . PHE A 1 91 ? -2.939 14.973 -5.222 1.00 91.81 91 PHE A O 1
ATOM 769 N N . ARG A 1 92 ? -2.705 15.161 -7.457 1.00 80.12 92 ARG A N 1
ATOM 770 C CA . ARG A 1 92 ? -2.485 16.616 -7.472 1.00 80.12 92 ARG A CA 1
ATOM 771 C C . ARG A 1 92 ? -3.752 17.401 -7.157 1.00 80.12 92 ARG A C 1
ATOM 773 O O . ARG A 1 92 ? -4.839 17.001 -7.619 1.00 80.12 92 ARG A O 1
#

Sequence (92 aa):
EISAPDFYANMNLHPCNCKLKIKPREKIRVCYLIFLMSEKLSKQDRDKWKDRILKLLDIDDSYYKSKYKEPVSDFPSDSNQNFAKEMEHIFR

pLDDT: mean 95.26, std 3.19, range [78.19, 98.38]

Organism: NCBI:txid408170

Radius of gyration: 13.4 Å; chains: 1; bounding box: 35×28×29 Å